Protein AF-A0A354HDN4-F1 (afdb_monomer_lite)

Foldseek 3Di:
DDDPDDPPDPDPPVRVVVVVVVVVVVVLVVCVVVVNNQQDKDKDKDPWFDADDPVCLVVLHDPAFGDIDIDIDQRNRDPDDDDDDQFQPDDPQQVVVQVCVSVVHDCVVPDHHSCNSVVVVDFDWYKDFACDPVPCRVDTSHQWIWTATGRRNPCVRTDTDGDD

Secondary structure (DSSP, 8-state):
-PPP---S----HHHHHHHHHHHHHHHHHHHHHTT-STTS-EEEE-SS-PPPPHHHHHHTS-SS-----EEEE-TT--S-PPP--SS----GGGHHHHHHHHTT---TTT---HHHHHHTT--PPEEE--B--SS-TTSBSSSEEEEE-S-TTSGGGEEEEE--

Sequence (164 aa):
MLYPGNAGITPDAVTTARGEFEILGMWFDEMKKLGIYDNSTIIIIGDHGRQISYEEAIAEKLDSEILTGLLIKPAGAEHGKLRTDTESELYNVYFTASILEYAGIDHSELGVSYNDAITAELRTERILRPYDFGGHYDRPALPGVYRINGNAADFSNWEYTKIQ

Radius of gyration: 18.91 Å; chains: 1; bounding box: 45×46×46 Å

Structure (mmCIF, N/CA/C/O backbone):
data_AF-A0A354HDN4-F1
#
_entry.id   AF-A0A354HDN4-F1
#
loop_
_atom_site.group_PDB
_atom_site.id
_atom_site.type_symbol
_atom_site.label_atom_id
_atom_site.label_alt_id
_atom_site.label_comp_id
_atom_site.label_asym_id
_atom_site.label_entity_id
_atom_site.label_seq_id
_atom_site.pdbx_PDB_ins_code
_atom_site.Cartn_x
_atom_site.Cartn_y
_atom_site.Cartn_z
_atom_site.occupancy
_atom_site.B_iso_or_equiv
_atom_site.auth_seq_id
_atom_site.auth_comp_id
_atom_site.auth_asym_id
_atom_site.auth_atom_id
_atom_site.pdbx_PDB_model_num
ATOM 1 N N . MET A 1 1 ? 27.785 -9.843 13.471 1.00 32.91 1 MET A N 1
ATOM 2 C CA . MET A 1 1 ? 27.707 -11.278 13.809 1.00 32.91 1 MET A CA 1
ATOM 3 C C . MET A 1 1 ? 26.867 -11.918 12.714 1.00 32.91 1 MET A C 1
ATOM 5 O O . MET A 1 1 ? 25.657 -11.758 12.725 1.00 32.91 1 MET A O 1
ATOM 9 N N . LEU A 1 2 ? 27.517 -12.462 11.684 1.00 33.31 2 LEU A N 1
ATOM 10 C CA . LEU A 1 2 ? 26.843 -13.116 10.560 1.00 33.31 2 LEU A CA 1
ATOM 11 C C . LEU A 1 2 ? 26.462 -14.523 11.024 1.00 33.31 2 LEU A C 1
ATOM 13 O O . LEU A 1 2 ? 27.336 -15.268 11.467 1.00 33.31 2 LEU A O 1
ATOM 17 N N . TYR A 1 3 ? 25.170 -14.849 10.999 1.00 32.66 3 TYR A N 1
ATOM 18 C CA . TYR A 1 3 ? 24.702 -16.188 11.340 1.00 32.66 3 TYR A CA 1
ATOM 19 C C . TYR A 1 3 ? 25.265 -17.193 10.318 1.00 32.66 3 TYR A C 1
ATOM 21 O O . TYR A 1 3 ? 25.108 -16.978 9.115 1.00 32.66 3 TYR A O 1
ATOM 29 N N . PRO A 1 4 ? 25.942 -18.267 10.763 1.00 41.62 4 PRO A N 1
ATOM 30 C CA . PRO A 1 4 ? 26.411 -19.318 9.874 1.00 41.62 4 PRO A CA 1
ATOM 31 C C . PRO A 1 4 ? 25.205 -20.043 9.269 1.00 41.62 4 PRO A C 1
ATOM 33 O O . PRO A 1 4 ? 24.247 -20.367 9.971 1.00 41.62 4 PRO A O 1
ATOM 36 N N . GLY A 1 5 ? 25.265 -20.254 7.953 1.00 42.47 5 GLY A N 1
ATOM 37 C CA . GLY A 1 5 ? 24.204 -20.837 7.142 1.00 42.47 5 GLY A CA 1
ATOM 38 C C . GLY A 1 5 ? 23.653 -22.128 7.733 1.00 42.47 5 GLY A C 1
ATOM 39 O O . GLY A 1 5 ? 24.344 -23.143 7.819 1.00 42.47 5 GLY A O 1
ATOM 40 N N . ASN A 1 6 ? 22.378 -22.082 8.103 1.00 42.91 6 ASN A N 1
ATOM 41 C CA . ASN A 1 6 ? 21.600 -23.279 8.338 1.00 42.91 6 ASN A CA 1
ATOM 42 C C . ASN A 1 6 ? 21.288 -23.867 6.957 1.00 42.91 6 ASN A C 1
ATOM 44 O O . ASN A 1 6 ? 20.498 -23.298 6.209 1.00 42.91 6 ASN A O 1
ATOM 48 N N . ALA A 1 7 ? 21.875 -25.016 6.621 1.00 48.56 7 ALA A N 1
ATOM 49 C CA . ALA A 1 7 ? 21.415 -25.870 5.520 1.00 48.56 7 ALA A CA 1
ATOM 50 C C . ALA A 1 7 ? 20.093 -26.581 5.896 1.00 48.56 7 ALA A C 1
ATOM 52 O O . ALA A 1 7 ? 19.916 -27.777 5.677 1.00 48.56 7 ALA A O 1
ATOM 53 N N . GLY A 1 8 ? 19.193 -25.844 6.549 1.00 48.78 8 GLY A N 1
ATOM 54 C CA . G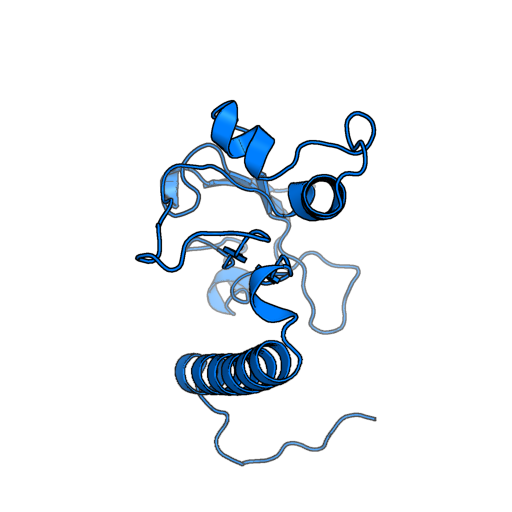LY A 1 8 ? 17.831 -26.236 6.867 1.00 48.78 8 GLY A CA 1
ATOM 55 C C . GLY A 1 8 ? 16.904 -25.581 5.857 1.00 48.78 8 GLY A C 1
ATOM 56 O O . GLY A 1 8 ? 17.201 -24.489 5.382 1.00 48.78 8 GLY A O 1
ATOM 57 N N . ILE A 1 9 ? 15.823 -26.278 5.510 1.00 54.00 9 ILE A N 1
ATOM 58 C CA . ILE A 1 9 ? 14.770 -25.848 4.582 1.00 54.00 9 ILE A CA 1
ATOM 59 C C . ILE A 1 9 ? 14.556 -24.336 4.709 1.00 54.00 9 ILE A C 1
ATOM 61 O O . ILE A 1 9 ? 14.022 -23.877 5.716 1.00 54.00 9 ILE A O 1
ATOM 65 N N . THR A 1 10 ? 15.010 -23.565 3.720 1.00 61.12 10 THR A N 1
ATOM 66 C CA . THR A 1 10 ? 14.612 -22.164 3.597 1.00 61.12 10 THR A CA 1
ATOM 67 C C . THR A 1 10 ? 13.124 -22.200 3.275 1.00 61.12 10 THR A C 1
ATOM 69 O O . THR A 1 10 ? 12.772 -22.749 2.226 1.00 61.12 10 THR A O 1
ATOM 72 N N . PRO A 1 11 ? 12.237 -21.738 4.174 1.00 65.06 11 PRO A N 1
ATOM 73 C CA . PRO A 1 11 ? 10.815 -21.757 3.888 1.00 65.06 11 PRO A CA 1
ATOM 74 C C . PRO A 1 11 ? 10.574 -20.903 2.645 1.00 65.06 11 PRO A C 1
ATOM 76 O O . PRO A 1 11 ? 11.136 -19.813 2.516 1.00 65.06 11 PRO A O 1
ATOM 79 N N . ASP A 1 12 ? 9.773 -21.405 1.711 1.00 83.44 12 ASP A N 1
ATOM 80 C CA . ASP A 1 12 ? 9.374 -20.615 0.553 1.00 83.44 12 ASP A CA 1
ATOM 81 C C . ASP A 1 12 ? 8.585 -19.371 1.005 1.00 83.44 12 ASP A C 1
ATOM 83 O O . ASP A 1 12 ? 8.095 -19.294 2.138 1.00 83.44 12 ASP A O 1
ATOM 87 N N . ALA A 1 13 ? 8.455 -18.382 0.121 1.00 80.25 13 ALA A N 1
ATOM 88 C CA . ALA A 1 13 ? 7.794 -17.120 0.446 1.00 80.25 13 ALA A CA 1
ATOM 89 C C . ALA A 1 13 ? 6.360 -17.309 0.979 1.00 80.25 13 ALA A C 1
ATOM 91 O O . ALA A 1 13 ? 5.939 -16.572 1.868 1.00 80.25 13 ALA A O 1
ATOM 92 N N . VAL A 1 14 ? 5.622 -18.319 0.500 1.00 86.62 14 VAL A N 1
ATOM 93 C CA . VAL A 1 14 ? 4.247 -18.594 0.946 1.00 86.62 14 VAL A CA 1
ATOM 94 C C . VAL A 1 14 ? 4.244 -19.166 2.359 1.00 86.62 14 VAL A C 1
ATOM 96 O O . VAL A 1 14 ? 3.408 -18.789 3.181 1.00 86.62 14 VAL A O 1
ATOM 99 N N . THR A 1 15 ? 5.167 -20.078 2.658 1.00 89.56 15 THR A N 1
ATOM 100 C CA . THR A 1 15 ? 5.318 -20.637 4.006 1.00 89.56 15 THR A CA 1
ATOM 101 C C . THR A 1 15 ? 5.762 -19.565 5.004 1.00 89.56 15 THR A C 1
ATOM 103 O O . THR A 1 15 ? 5.194 -19.488 6.094 1.00 89.56 15 THR A O 1
ATOM 106 N N . THR A 1 16 ? 6.702 -18.696 4.621 1.00 88.56 16 THR A N 1
ATOM 107 C CA . THR A 1 16 ? 7.142 -17.559 5.447 1.00 88.56 16 THR A CA 1
ATOM 108 C C . THR A 1 16 ? 5.992 -16.590 5.721 1.00 88.56 16 THR A C 1
ATOM 110 O O . THR A 1 16 ? 5.677 -16.347 6.884 1.00 88.56 16 THR A O 1
ATOM 113 N N . ALA A 1 17 ? 5.290 -16.130 4.680 1.00 88.44 17 ALA A N 1
ATOM 114 C CA . ALA A 1 17 ? 4.153 -15.222 4.830 1.00 88.44 17 ALA A CA 1
ATOM 115 C C . ALA A 1 17 ? 3.055 -15.821 5.724 1.00 88.44 17 ALA A C 1
ATOM 117 O O . ALA A 1 17 ? 2.492 -15.140 6.576 1.00 88.44 17 ALA A O 1
ATOM 118 N N . ARG A 1 18 ? 2.767 -17.122 5.593 1.00 92.62 18 ARG A N 1
ATOM 119 C CA . ARG A 1 18 ? 1.805 -17.803 6.471 1.00 92.62 18 ARG A CA 1
ATOM 120 C C . ARG A 1 18 ? 2.218 -17.734 7.938 1.00 92.62 18 ARG A C 1
ATOM 122 O O . ARG A 1 18 ? 1.380 -17.405 8.770 1.00 92.62 18 ARG A O 1
ATOM 129 N N . GLY A 1 19 ? 3.487 -18.006 8.241 1.00 94.75 19 GLY A N 1
ATOM 130 C CA . GLY A 1 19 ? 4.016 -17.898 9.601 1.00 94.75 19 GLY A CA 1
ATOM 131 C C . GLY A 1 19 ? 3.911 -16.475 10.159 1.00 94.75 19 GLY A C 1
ATOM 132 O O . GLY A 1 19 ? 3.534 -16.291 11.314 1.00 94.75 19 GLY A O 1
ATOM 133 N N . GLU A 1 20 ? 4.159 -15.457 9.334 1.00 92.50 20 GLU A N 1
ATOM 134 C CA . GLU A 1 20 ? 3.964 -14.053 9.721 1.00 92.50 20 GLU A CA 1
ATOM 135 C C . GLU A 1 20 ? 2.497 -13.755 10.066 1.00 92.50 20 GLU A C 1
ATOM 137 O O . GLU A 1 20 ? 2.214 -13.155 11.105 1.00 92.50 20 GLU A O 1
ATOM 142 N N . PHE A 1 21 ? 1.544 -14.232 9.258 1.00 94.00 21 PHE A N 1
ATOM 143 C CA . PHE A 1 21 ? 0.116 -14.075 9.551 1.00 94.00 21 PHE A CA 1
ATOM 144 C C . PHE A 1 21 ? -0.345 -14.863 10.783 1.00 94.00 21 PHE A C 1
ATOM 146 O O . PHE A 1 21 ? -1.224 -14.391 11.505 1.00 94.00 21 PHE A O 1
ATOM 153 N N . GLU A 1 22 ? 0.249 -16.023 11.070 1.00 97.00 22 GLU A N 1
ATOM 154 C CA . GLU A 1 22 ? 0.001 -16.758 12.317 1.00 97.00 22 GLU A CA 1
ATOM 155 C C . GLU A 1 22 ? 0.446 -15.939 13.536 1.00 97.00 22 GLU A C 1
ATOM 157 O O . GLU A 1 22 ? -0.315 -15.796 14.496 1.00 97.00 22 GLU A O 1
ATOM 162 N N . ILE A 1 23 ? 1.630 -15.319 13.469 1.00 97.19 23 ILE A N 1
ATOM 163 C CA . ILE A 1 23 ? 2.128 -14.419 14.519 1.00 97.19 23 ILE A CA 1
ATOM 164 C C . ILE A 1 23 ? 1.181 -13.228 14.697 1.00 97.19 23 ILE A C 1
ATOM 166 O O . ILE A 1 23 ? 0.796 -12.915 15.824 1.00 97.19 23 ILE A O 1
ATOM 170 N N . LEU A 1 24 ? 0.755 -12.581 13.608 1.00 96.75 24 LEU A N 1
ATOM 171 C CA . LEU A 1 24 ? -0.226 -11.490 13.664 1.00 96.75 24 LEU A CA 1
ATOM 172 C C . LEU A 1 24 ? -1.540 -11.937 14.321 1.00 96.75 24 LEU A C 1
ATOM 174 O O . LEU A 1 24 ? -2.079 -11.218 15.161 1.00 96.75 24 LEU A O 1
ATOM 178 N N . GLY A 1 25 ? -2.020 -13.143 14.005 1.00 97.38 25 GLY A N 1
ATOM 179 C CA . GLY A 1 25 ? -3.188 -13.745 14.647 1.00 97.38 25 GLY A CA 1
ATOM 180 C C . GLY A 1 25 ? -3.041 -13.844 16.167 1.00 97.38 25 GLY A C 1
ATOM 181 O O . GLY A 1 25 ? -3.946 -13.435 16.896 1.00 97.38 25 GLY A O 1
ATOM 182 N N . MET A 1 26 ? -1.875 -14.288 16.652 1.00 98.38 26 MET A N 1
ATOM 183 C CA . MET A 1 26 ? -1.578 -14.339 18.089 1.00 98.38 26 MET A CA 1
ATOM 184 C C . MET A 1 26 ? -1.630 -12.949 18.736 1.00 98.38 26 MET A C 1
ATOM 186 O O . MET A 1 26 ? -2.236 -12.788 19.795 1.00 98.38 26 MET A O 1
ATOM 190 N N . TRP A 1 27 ? -1.049 -11.929 18.092 1.00 97.88 27 TRP A N 1
ATOM 191 C CA . TRP A 1 27 ? -1.121 -10.548 18.582 1.00 97.88 27 TRP A CA 1
ATOM 192 C C . TRP A 1 27 ? -2.559 -10.035 18.641 1.00 97.88 27 TRP A C 1
ATOM 194 O O . TRP A 1 27 ? -2.958 -9.427 19.634 1.00 97.88 27 TRP A O 1
ATOM 204 N N . PHE A 1 28 ? -3.364 -10.309 17.614 1.00 97.44 28 PHE A N 1
ATOM 205 C CA . PHE A 1 28 ? -4.767 -9.901 17.589 1.00 97.44 28 PHE A CA 1
ATOM 206 C C . PHE A 1 28 ? -5.583 -10.568 18.691 1.00 97.44 28 PHE A C 1
ATOM 208 O O . PHE A 1 28 ? -6.443 -9.919 19.286 1.00 97.44 28 PHE A O 1
ATOM 215 N N . ASP A 1 29 ? -5.312 -11.833 19.001 1.00 98.38 29 ASP A N 1
ATOM 216 C CA . ASP A 1 29 ? -5.989 -12.529 20.091 1.00 98.38 29 ASP A CA 1
ATOM 217 C C . ASP A 1 29 ? -5.626 -11.947 21.462 1.00 98.38 29 ASP A C 1
ATOM 219 O O . ASP A 1 29 ? -6.518 -11.755 22.291 1.00 98.38 29 ASP A O 1
ATOM 223 N N . GLU A 1 30 ? -4.367 -11.565 21.692 1.00 98.50 30 GLU A N 1
ATOM 224 C CA . GLU A 1 30 ? -3.979 -10.847 22.915 1.00 98.50 30 GLU A CA 1
ATOM 225 C C . GLU A 1 30 ? -4.615 -9.451 23.000 1.00 98.50 30 GLU A C 1
ATOM 227 O O . GLU A 1 30 ? -5.148 -9.071 24.044 1.00 98.50 30 GLU A O 1
ATOM 232 N N . MET A 1 31 ? -4.672 -8.703 21.893 1.00 98.31 31 MET A N 1
ATOM 233 C CA . MET A 1 31 ? -5.368 -7.410 21.852 1.00 98.31 31 MET A CA 1
ATOM 234 C C . MET A 1 31 ? -6.863 -7.542 22.178 1.00 98.31 31 MET A C 1
ATOM 236 O O . MET A 1 31 ? -7.423 -6.677 22.856 1.00 98.31 31 MET A O 1
ATOM 240 N N . LYS A 1 32 ? -7.523 -8.613 21.715 1.00 98.00 32 LYS A N 1
ATOM 241 C CA . LYS A 1 32 ? -8.932 -8.896 22.037 1.00 98.00 32 LYS A CA 1
ATOM 242 C C . LYS A 1 32 ? -9.102 -9.247 23.513 1.00 98.00 32 LYS A C 1
ATOM 244 O O . LYS A 1 32 ? -10.016 -8.726 24.145 1.00 98.00 32 LYS A O 1
ATOM 249 N N . LYS A 1 33 ? -8.213 -10.069 24.086 1.00 98.50 33 LYS A N 1
ATOM 250 C CA . LYS A 1 33 ? -8.225 -10.403 25.525 1.00 98.50 33 LYS A CA 1
ATOM 251 C C . LYS A 1 33 ? -8.069 -9.164 26.408 1.00 98.50 33 LYS A C 1
ATOM 253 O O . LYS A 1 33 ? -8.722 -9.071 27.442 1.00 98.50 33 LYS A O 1
ATOM 258 N N . LEU A 1 34 ? -7.238 -8.211 25.987 1.00 98.44 34 LEU A N 1
ATOM 259 C CA . LEU A 1 34 ? -7.045 -6.928 26.669 1.00 98.44 34 LEU A CA 1
ATOM 260 C C . LEU A 1 34 ? -8.182 -5.921 26.421 1.00 98.44 34 LEU A C 1
ATOM 262 O O . LEU A 1 34 ? -8.194 -4.860 27.039 1.00 98.44 34 LEU A O 1
ATOM 266 N N . GLY A 1 35 ? -9.124 -6.221 25.521 1.00 98.06 35 GLY A N 1
ATOM 267 C CA . GLY A 1 35 ? -10.230 -5.327 25.172 1.00 98.06 35 GLY A CA 1
ATOM 268 C C . GLY A 1 35 ? -9.822 -4.102 24.344 1.00 98.06 35 GLY A C 1
ATOM 269 O O . GLY A 1 35 ? -10.588 -3.147 24.262 1.00 98.06 35 GLY A O 1
ATOM 270 N N . ILE A 1 36 ? -8.631 -4.106 23.733 1.00 98.00 36 ILE A N 1
ATOM 271 C CA . ILE A 1 36 ? -8.107 -2.966 22.958 1.00 98.00 36 ILE A CA 1
ATOM 272 C C . ILE A 1 36 ? -8.229 -3.151 21.444 1.00 98.00 36 ILE A C 1
ATOM 274 O O . ILE A 1 36 ? -8.066 -2.181 20.706 1.00 98.00 36 ILE A O 1
ATOM 278 N N . TYR A 1 37 ? -8.506 -4.371 20.967 1.00 97.56 37 TYR A N 1
ATOM 279 C CA . TYR A 1 37 ? -8.534 -4.680 19.535 1.00 97.56 37 TYR A CA 1
ATOM 280 C C . TYR A 1 37 ? -9.475 -3.757 18.759 1.00 97.56 37 TYR A C 1
ATOM 282 O O . TYR A 1 37 ? -9.029 -3.127 17.804 1.00 97.56 37 TYR A O 1
ATOM 290 N N . ASP A 1 38 ? -10.732 -3.608 19.182 1.00 97.06 38 ASP A N 1
ATOM 291 C CA . ASP A 1 38 ? -11.749 -2.874 18.414 1.00 97.06 38 ASP A CA 1
ATOM 292 C C . ASP A 1 38 ? -11.439 -1.377 18.316 1.00 97.06 38 ASP A C 1
ATOM 294 O O . ASP A 1 38 ? -11.577 -0.796 17.239 1.00 97.06 38 ASP A O 1
ATOM 298 N N . ASN A 1 39 ? -10.906 -0.780 19.383 1.00 96.62 39 ASN A N 1
ATOM 299 C CA . ASN A 1 39 ? -10.544 0.639 19.424 1.00 96.62 39 ASN A CA 1
ATOM 300 C C . ASN A 1 39 ? -9.109 0.943 18.942 1.00 96.62 39 ASN A C 1
ATOM 302 O O . ASN A 1 39 ? -8.659 2.080 19.030 1.00 96.62 39 ASN A O 1
ATOM 306 N N . SER A 1 40 ? -8.373 -0.054 18.446 1.00 97.38 40 SER A N 1
ATOM 307 C CA . SER A 1 40 ? -7.047 0.158 17.853 1.00 97.38 40 SER A CA 1
ATOM 308 C C . SER A 1 40 ? -7.132 0.248 16.335 1.00 97.38 40 SER A C 1
ATOM 310 O O . SER A 1 40 ? -7.793 -0.580 15.701 1.00 97.38 40 SER A O 1
ATOM 312 N N . THR A 1 41 ? -6.406 1.196 15.746 1.00 97.50 41 THR A N 1
ATOM 313 C CA . THR A 1 41 ? -6.061 1.127 14.324 1.00 97.50 41 THR A CA 1
ATOM 314 C C . THR A 1 41 ? -4.893 0.160 14.152 1.00 97.50 41 THR A C 1
ATOM 316 O O . THR A 1 41 ? -3.902 0.246 14.874 1.00 97.50 41 THR A O 1
ATOM 319 N N . ILE A 1 42 ? -5.007 -0.768 13.205 1.00 97.12 42 ILE A N 1
ATOM 320 C CA . ILE A 1 42 ? -3.953 -1.722 12.849 1.00 97.12 42 ILE A CA 1
ATOM 321 C C . ILE A 1 42 ? -3.603 -1.486 11.384 1.00 97.12 42 ILE A C 1
ATOM 323 O O . ILE A 1 42 ? -4.479 -1.554 10.522 1.00 97.12 42 ILE A O 1
ATOM 327 N N . ILE A 1 43 ? -2.326 -1.220 11.115 1.00 96.50 43 ILE A N 1
ATOM 328 C CA . ILE A 1 43 ? -1.784 -1.047 9.767 1.00 96.50 43 ILE A CA 1
ATOM 329 C C . ILE A 1 43 ? -0.690 -2.092 9.584 1.00 96.50 43 ILE A C 1
ATOM 331 O O . ILE A 1 43 ? 0.263 -2.127 10.360 1.00 96.50 43 ILE A O 1
ATOM 335 N N . ILE A 1 44 ? -0.832 -2.939 8.570 1.00 95.50 44 ILE A N 1
ATOM 336 C CA . ILE A 1 44 ? 0.210 -3.866 8.128 1.00 95.50 44 ILE A CA 1
ATOM 337 C C . ILE A 1 44 ? 0.644 -3.408 6.744 1.00 95.50 44 ILE A C 1
ATOM 339 O O . ILE A 1 44 ? -0.186 -3.293 5.843 1.00 95.50 44 ILE A O 1
ATOM 343 N N . ILE A 1 45 ? 1.934 -3.142 6.586 1.00 93.69 45 ILE A N 1
ATOM 344 C CA . ILE A 1 45 ? 2.524 -2.659 5.343 1.00 93.69 45 ILE A CA 1
ATOM 345 C C . ILE A 1 45 ? 3.862 -3.358 5.118 1.00 93.69 45 ILE A C 1
ATOM 347 O O . ILE A 1 45 ? 4.604 -3.575 6.076 1.00 93.69 45 ILE A O 1
ATOM 351 N N . GLY A 1 46 ? 4.169 -3.703 3.869 1.00 90.50 46 GLY A N 1
ATOM 352 C CA . GLY A 1 46 ? 5.536 -4.066 3.497 1.00 90.50 46 GLY A CA 1
ATOM 353 C C . GLY A 1 46 ? 6.338 -2.808 3.172 1.00 90.50 46 GLY A C 1
ATOM 354 O O . GLY A 1 46 ? 5.894 -1.965 2.388 1.00 90.50 46 GLY A O 1
ATOM 355 N N . ASP A 1 47 ? 7.523 -2.682 3.755 1.00 86.44 47 ASP A N 1
ATOM 356 C CA . ASP A 1 47 ? 8.451 -1.580 3.492 1.00 86.44 47 ASP A CA 1
ATOM 357 C C . ASP A 1 47 ? 8.937 -1.567 2.034 1.00 86.44 47 ASP A C 1
ATOM 359 O O . ASP A 1 47 ? 9.116 -0.499 1.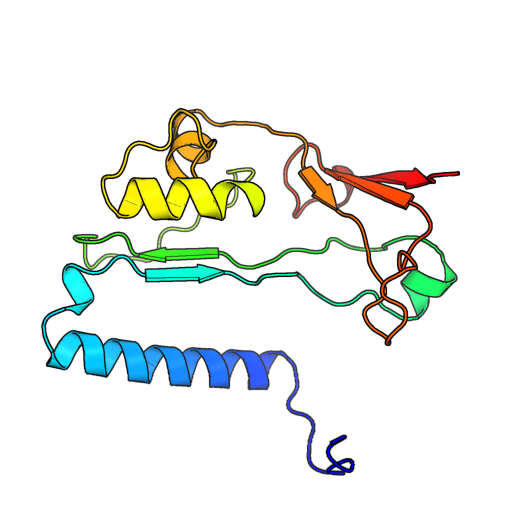443 1.00 86.44 47 ASP A O 1
ATOM 363 N N . HIS A 1 48 ? 9.067 -2.751 1.435 1.00 87.44 48 HIS A N 1
ATOM 364 C CA . HIS A 1 48 ? 9.388 -2.948 0.030 1.00 87.44 48 HIS A CA 1
ATOM 365 C C . HIS A 1 48 ? 8.608 -4.121 -0.591 1.00 87.44 48 HIS A C 1
ATOM 367 O O . HIS A 1 48 ? 7.985 -4.926 0.100 1.00 87.44 48 HIS A O 1
ATOM 373 N N . GLY A 1 49 ? 8.643 -4.213 -1.925 1.00 88.12 49 GLY A N 1
ATOM 374 C CA . GLY A 1 49 ? 8.121 -5.361 -2.670 1.00 88.12 49 GLY A CA 1
ATOM 375 C C . GLY A 1 49 ? 9.135 -6.500 -2.801 1.00 88.12 49 GLY A C 1
ATOM 376 O O . GLY A 1 49 ? 10.071 -6.616 -2.006 1.00 88.12 49 GLY A O 1
ATOM 377 N N . ARG A 1 50 ? 8.964 -7.346 -3.825 1.00 87.88 50 ARG A N 1
ATOM 378 C CA . ARG A 1 50 ? 9.921 -8.418 -4.143 1.00 87.88 50 ARG A CA 1
ATOM 379 C C . ARG A 1 50 ? 11.322 -7.869 -4.436 1.00 87.88 50 ARG A C 1
ATOM 381 O O . ARG A 1 50 ? 11.484 -6.740 -4.896 1.00 87.88 50 ARG A O 1
ATOM 388 N N . GLN A 1 51 ? 12.326 -8.714 -4.229 1.00 84.06 51 GLN A N 1
ATOM 389 C CA . GLN A 1 51 ? 13.685 -8.428 -4.677 1.00 84.06 51 GLN A CA 1
ATOM 390 C C . GLN A 1 51 ? 13.779 -8.459 -6.208 1.00 84.06 51 GLN A C 1
ATOM 392 O O . GLN A 1 51 ? 12.993 -9.126 -6.891 1.00 84.06 51 GLN A O 1
ATOM 397 N N . ILE A 1 52 ? 14.768 -7.736 -6.729 1.00 85.12 52 ILE A N 1
ATOM 398 C CA . ILE A 1 52 ? 15.146 -7.788 -8.142 1.00 85.12 52 ILE A CA 1
ATOM 399 C C . ILE A 1 52 ? 15.837 -9.125 -8.397 1.00 85.12 52 ILE A C 1
ATOM 401 O O . ILE A 1 52 ? 16.708 -9.535 -7.625 1.00 85.12 52 ILE A O 1
ATOM 405 N N . SER A 1 53 ? 15.441 -9.805 -9.466 1.00 84.25 53 SER A N 1
ATOM 406 C CA . SER A 1 53 ? 16.067 -11.058 -9.882 1.00 84.25 53 SER A CA 1
ATOM 407 C C . SER A 1 53 ? 17.461 -10.832 -10.478 1.00 84.25 53 SER A C 1
ATOM 409 O O . SER A 1 53 ? 17.838 -9.728 -10.878 1.00 84.25 53 SER A O 1
ATOM 411 N N . TYR A 1 54 ? 18.241 -11.907 -10.566 1.00 80.75 54 TYR A N 1
ATOM 412 C CA . TYR A 1 54 ? 19.554 -11.864 -11.205 1.00 80.75 54 TYR A CA 1
ATOM 413 C C . TYR A 1 54 ? 19.449 -11.486 -12.692 1.00 80.75 54 TYR A C 1
ATOM 415 O O . TYR A 1 54 ? 20.260 -10.717 -13.208 1.00 80.75 54 TYR A O 1
ATOM 423 N N . GLU A 1 55 ? 18.417 -11.986 -13.367 1.00 86.50 55 GLU A N 1
ATOM 424 C CA . GLU A 1 55 ? 18.124 -11.732 -14.772 1.00 86.50 55 GLU A CA 1
ATOM 425 C C . GLU A 1 55 ? 17.785 -10.257 -15.023 1.00 86.50 55 GLU A C 1
ATOM 427 O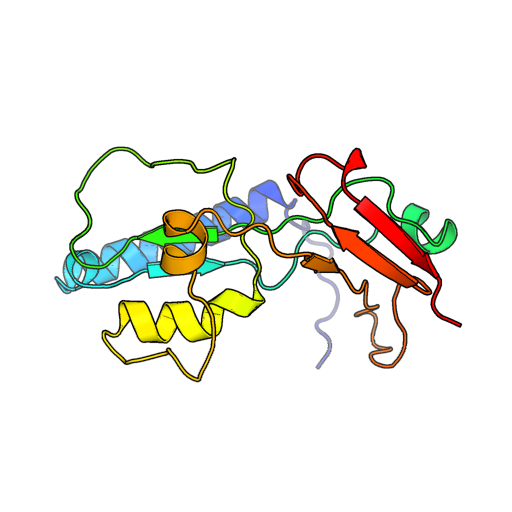 O . GLU A 1 55 ? 18.332 -9.652 -15.947 1.00 86.50 55 GLU A O 1
ATOM 432 N N . GLU A 1 56 ? 16.944 -9.656 -14.177 1.00 88.50 56 GLU A N 1
ATOM 433 C CA . GLU A 1 56 ? 16.602 -8.228 -14.245 1.00 88.50 56 GLU A CA 1
ATOM 434 C C . GLU A 1 56 ? 17.820 -7.334 -13.978 1.00 88.50 56 GLU A C 1
ATOM 436 O O . GLU A 1 56 ? 18.017 -6.325 -14.661 1.00 88.50 56 GLU A O 1
ATOM 441 N N . ALA A 1 57 ? 18.674 -7.727 -13.026 1.00 83.88 57 ALA A N 1
ATOM 442 C CA . ALA A 1 57 ? 19.913 -7.018 -12.726 1.00 83.88 57 ALA A CA 1
ATOM 443 C C . ALA A 1 57 ? 20.875 -7.017 -13.927 1.00 83.88 57 ALA A C 1
ATOM 445 O O . ALA A 1 57 ? 21.399 -5.965 -14.290 1.00 83.88 57 ALA A O 1
ATOM 446 N N . ILE A 1 58 ? 21.066 -8.165 -14.595 1.00 83.12 58 ILE A N 1
ATOM 447 C CA . ILE A 1 58 ? 21.877 -8.249 -15.824 1.00 83.12 58 ILE A CA 1
ATOM 448 C C . ILE A 1 58 ? 21.259 -7.430 -16.956 1.00 83.12 58 ILE A C 1
ATOM 450 O O . ILE A 1 58 ? 21.975 -6.760 -17.700 1.00 83.12 58 ILE A O 1
ATOM 454 N N . ALA A 1 59 ? 19.940 -7.511 -17.123 1.00 86.25 59 ALA A N 1
ATOM 455 C CA . ALA A 1 59 ? 19.237 -6.819 -18.195 1.00 86.25 59 ALA A CA 1
ATOM 456 C C . ALA A 1 59 ? 19.135 -5.298 -17.968 1.00 86.25 59 ALA A C 1
ATOM 458 O O . ALA A 1 59 ? 18.669 -4.589 -18.862 1.00 86.25 59 ALA A O 1
ATOM 459 N N . GLU A 1 60 ? 19.550 -4.808 -16.793 1.00 87.12 60 GLU A N 1
ATOM 460 C CA . GLU A 1 60 ? 19.388 -3.427 -16.330 1.00 87.12 60 GLU A CA 1
ATOM 461 C C . GLU A 1 60 ? 17.931 -2.930 -16.431 1.00 87.12 60 GLU A C 1
ATOM 463 O O . GLU A 1 60 ? 17.684 -1.743 -16.670 1.00 87.12 60 GLU A O 1
ATOM 468 N N . LYS A 1 61 ? 16.960 -3.840 -16.271 1.00 87.00 61 LYS A N 1
ATOM 469 C CA . LYS A 1 61 ? 15.525 -3.548 -16.343 1.00 87.00 61 LYS A CA 1
ATOM 470 C C . LYS A 1 61 ? 14.697 -4.604 -15.609 1.00 87.00 61 LYS A C 1
ATOM 472 O O . LYS A 1 61 ? 15.023 -5.785 -15.646 1.00 87.00 61 LYS A O 1
ATOM 477 N N . LEU A 1 62 ? 13.589 -4.167 -15.026 1.00 91.75 62 LEU A N 1
ATOM 478 C CA . LEU A 1 62 ? 12.507 -5.013 -14.541 1.00 91.75 62 LEU A CA 1
ATOM 479 C C . LEU A 1 62 ? 11.749 -5.665 -15.703 1.00 91.75 62 LEU A C 1
ATOM 481 O O . LEU A 1 62 ? 11.614 -5.074 -16.781 1.00 91.75 62 LEU A O 1
ATOM 485 N N . ASP A 1 63 ? 11.234 -6.865 -15.460 1.00 91.56 63 ASP A N 1
ATOM 486 C CA . ASP A 1 63 ? 10.367 -7.604 -16.386 1.00 91.56 63 ASP A CA 1
ATOM 487 C C . ASP A 1 63 ? 8.914 -7.724 -15.903 1.00 91.56 63 ASP A C 1
ATOM 489 O O . ASP A 1 63 ? 8.041 -8.156 -16.657 1.00 91.56 63 ASP A O 1
ATOM 493 N N . SER A 1 64 ? 8.667 -7.318 -14.659 1.00 93.81 64 SER A N 1
ATOM 494 C CA . SER A 1 64 ? 7.383 -7.381 -13.974 1.00 93.81 64 SER A CA 1
ATOM 495 C C . SER A 1 64 ? 7.316 -6.334 -12.865 1.00 93.81 64 SER A C 1
ATOM 497 O O . SER A 1 64 ? 8.327 -5.770 -12.437 1.00 93.81 64 SER A O 1
ATOM 499 N N . GLU A 1 65 ? 6.110 -6.076 -12.384 1.00 94.25 65 GLU A N 1
ATOM 500 C CA . GLU A 1 65 ? 5.838 -5.137 -11.311 1.00 94.25 65 GLU A CA 1
ATOM 501 C C . GLU A 1 65 ? 6.520 -5.521 -9.984 1.00 94.25 65 GLU A C 1
ATOM 503 O O . GLU A 1 65 ? 6.734 -6.692 -9.650 1.00 94.25 65 GLU A O 1
ATOM 508 N N . ILE A 1 66 ? 6.841 -4.498 -9.190 1.00 92.75 66 ILE A N 1
ATOM 509 C CA . ILE A 1 66 ? 7.260 -4.645 -7.793 1.00 92.75 66 ILE A CA 1
ATOM 510 C C . ILE A 1 66 ? 6.208 -3.957 -6.930 1.00 92.75 66 ILE A C 1
ATOM 512 O O . ILE A 1 66 ? 6.153 -2.731 -6.847 1.00 92.75 66 ILE A O 1
ATOM 516 N N . LEU A 1 67 ? 5.368 -4.767 -6.290 1.00 91.88 67 LEU A N 1
ATOM 517 C CA . LEU A 1 67 ? 4.279 -4.318 -5.426 1.00 91.88 67 LEU A CA 1
ATOM 518 C C . LEU A 1 67 ? 4.548 -4.693 -3.970 1.00 91.88 67 LEU A C 1
ATOM 520 O O . LEU A 1 67 ? 5.269 -5.650 -3.689 1.00 91.88 67 LEU A O 1
ATOM 524 N N . THR A 1 68 ? 3.920 -3.959 -3.056 1.00 91.44 68 THR A N 1
ATOM 525 C CA . THR A 1 68 ? 3.864 -4.280 -1.626 1.00 91.44 68 THR A CA 1
ATOM 526 C C . THR A 1 68 ? 2.410 -4.374 -1.162 1.00 91.44 68 THR A C 1
ATOM 528 O O . THR A 1 68 ? 1.502 -3.882 -1.832 1.00 91.44 68 THR A O 1
ATOM 531 N N . GLY A 1 69 ? 2.184 -5.033 -0.027 1.00 91.19 69 GLY A N 1
ATOM 532 C CA . GLY A 1 69 ? 0.865 -5.160 0.584 1.00 91.19 69 GLY A CA 1
ATOM 533 C C . GLY A 1 69 ? 0.562 -4.017 1.551 1.00 91.19 69 GLY A C 1
ATOM 534 O O . GLY A 1 69 ? 1.451 -3.539 2.255 1.00 91.19 69 GLY A O 1
ATOM 535 N N . LEU A 1 70 ? -0.714 -3.636 1.623 1.00 94.81 70 LEU A N 1
ATOM 536 C CA . LEU A 1 70 ? -1.259 -2.731 2.631 1.00 94.81 70 LEU A CA 1
ATOM 537 C C . LEU A 1 70 ? -2.587 -3.293 3.146 1.00 94.81 70 LEU A C 1
ATOM 539 O O . LEU A 1 70 ? -3.524 -3.504 2.379 1.00 94.81 70 LEU A O 1
ATOM 543 N N . LEU A 1 71 ? -2.666 -3.532 4.452 1.00 95.25 71 LEU A N 1
ATOM 544 C CA . LEU A 1 71 ? -3.887 -3.931 5.146 1.00 95.25 71 LEU A CA 1
ATOM 545 C C . LEU A 1 71 ? -4.154 -2.927 6.260 1.00 95.25 71 LEU A C 1
ATOM 547 O O . LEU A 1 71 ? -3.280 -2.662 7.086 1.00 95.25 71 LEU A O 1
ATOM 551 N N . ILE A 1 72 ? -5.371 -2.392 6.298 1.00 95.81 72 ILE A N 1
ATOM 552 C CA . ILE A 1 72 ? -5.771 -1.398 7.290 1.00 95.81 72 ILE A CA 1
ATOM 553 C C . ILE A 1 72 ? -7.056 -1.857 7.964 1.00 95.81 72 ILE A C 1
ATOM 555 O O . ILE A 1 72 ? -8.059 -2.139 7.308 1.00 95.81 72 ILE A O 1
ATOM 559 N N . LYS A 1 73 ? -7.035 -1.879 9.295 1.00 96.12 73 LYS A N 1
ATOM 560 C CA . LYS A 1 73 ? -8.224 -1.962 10.139 1.00 96.12 73 LYS A CA 1
ATOM 561 C C . LYS A 1 73 ? -8.308 -0.671 10.956 1.00 96.12 73 LYS A C 1
ATOM 563 O O . LYS A 1 73 ? -7.556 -0.539 11.920 1.00 96.12 73 LYS A O 1
ATOM 568 N N . PRO A 1 74 ? -9.180 0.284 10.593 1.00 94.81 74 PRO A N 1
ATOM 569 C CA . PRO A 1 74 ? -9.390 1.487 11.395 1.00 94.81 74 PRO A CA 1
ATOM 570 C C . PRO A 1 74 ? -9.938 1.158 12.794 1.00 94.81 74 PRO A C 1
ATOM 572 O O . PRO A 1 74 ? -10.645 0.160 12.983 1.00 94.81 74 PRO A O 1
ATOM 575 N N . ALA A 1 75 ? -9.640 2.000 13.784 1.00 96.31 75 ALA A N 1
ATOM 576 C CA . ALA A 1 75 ? -10.314 1.957 15.080 1.00 96.31 75 ALA A CA 1
ATOM 577 C C . ALA A 1 75 ? -11.836 2.107 14.904 1.00 96.31 75 ALA A C 1
ATOM 579 O O . ALA A 1 75 ? -12.305 2.922 14.112 1.00 96.31 75 ALA A O 1
ATOM 580 N N . GLY A 1 76 ? -12.614 1.289 15.616 1.00 95.06 76 GLY A N 1
ATOM 581 C CA . GLY A 1 76 ? -14.075 1.278 15.515 1.00 95.06 76 GLY A CA 1
ATOM 582 C C . GLY A 1 76 ? -14.631 0.725 14.198 1.00 95.06 76 GLY A C 1
ATOM 583 O O . GLY A 1 76 ? -15.833 0.836 13.967 1.00 95.06 76 GLY A O 1
ATOM 584 N N . ALA A 1 77 ? -13.796 0.135 13.333 1.00 92.81 77 ALA A N 1
ATOM 585 C CA . ALA A 1 77 ? -14.269 -0.497 12.107 1.00 92.81 77 ALA A CA 1
ATOM 586 C C . ALA A 1 77 ? -15.284 -1.614 12.401 1.00 92.81 77 ALA A C 1
ATOM 588 O O . ALA A 1 77 ? -15.115 -2.402 13.332 1.00 92.81 77 ALA A O 1
ATOM 589 N N . GLU A 1 78 ? -16.323 -1.700 11.569 1.00 90.12 78 GLU A N 1
ATOM 590 C CA . GLU A 1 78 ? -17.333 -2.751 11.667 1.00 90.12 78 GLU A CA 1
ATOM 591 C C . GLU A 1 78 ? -16.704 -4.144 11.520 1.00 90.12 78 GLU A C 1
ATOM 593 O O . GLU A 1 78 ? -15.845 -4.375 10.663 1.00 90.12 78 GLU A O 1
ATOM 598 N N . HIS A 1 79 ? -17.201 -5.111 12.296 1.00 88.00 79 HIS A N 1
ATOM 599 C CA . HIS A 1 79 ? -16.883 -6.526 12.104 1.00 88.00 79 HIS A CA 1
ATOM 600 C C . HIS A 1 79 ? -17.623 -7.050 10.869 1.00 88.00 79 HIS A C 1
ATOM 602 O O . HIS A 1 79 ? -18.684 -7.668 10.959 1.00 88.00 79 HIS A O 1
ATOM 608 N N . GLY A 1 80 ? -17.077 -6.738 9.698 1.00 85.19 80 GLY A N 1
ATOM 609 C CA . GLY A 1 80 ? -17.660 -7.050 8.403 1.00 85.19 80 GLY A CA 1
ATOM 610 C C . GLY A 1 80 ? -16.735 -7.867 7.512 1.00 85.19 80 GLY A C 1
ATOM 611 O O . GLY A 1 80 ? -15.685 -8.364 7.918 1.00 85.19 80 GLY A O 1
ATOM 612 N N . LYS A 1 81 ? -17.147 -8.011 6.252 1.00 87.12 81 LYS A N 1
ATOM 613 C CA . LYS A 1 81 ? -16.298 -8.615 5.224 1.00 87.12 81 LYS A CA 1
ATOM 614 C C . LYS A 1 81 ? -15.108 -7.704 4.930 1.00 87.12 81 LYS A C 1
ATOM 616 O O . LYS A 1 81 ? -15.265 -6.483 4.891 1.00 87.12 81 LYS A O 1
ATOM 621 N N . LEU A 1 82 ? -13.959 -8.321 4.655 1.00 89.62 82 LEU A N 1
ATOM 622 C CA . LEU A 1 82 ? -12.805 -7.632 4.087 1.00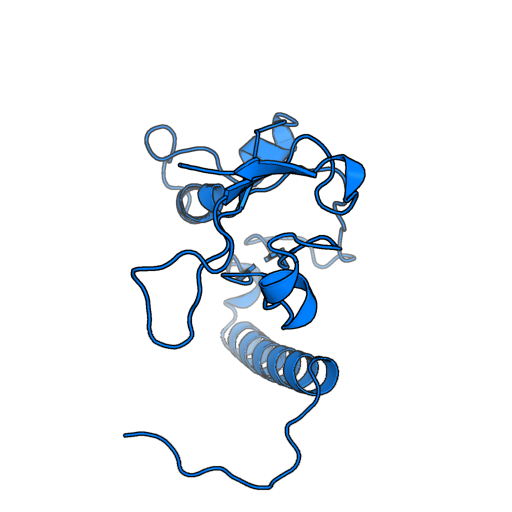 89.62 82 LEU A CA 1
ATOM 623 C C . LEU A 1 82 ? -13.241 -6.874 2.828 1.00 89.62 82 LEU A C 1
ATOM 625 O O . LEU A 1 82 ? -13.911 -7.438 1.960 1.00 89.62 82 LEU A O 1
ATOM 629 N N . ARG A 1 83 ? -12.864 -5.599 2.752 1.00 91.31 83 ARG A N 1
ATOM 630 C CA . ARG A 1 83 ? -13.025 -4.770 1.560 1.00 91.31 83 ARG A CA 1
ATOM 631 C C . ARG A 1 83 ? -11.687 -4.738 0.835 1.00 91.31 83 ARG A C 1
ATOM 633 O O . ARG A 1 83 ? -10.649 -4.613 1.479 1.00 91.31 83 ARG A O 1
ATOM 640 N N . THR A 1 84 ? -11.725 -4.876 -0.480 1.00 92.75 84 THR A N 1
ATOM 641 C CA . THR A 1 84 ? -10.546 -4.804 -1.343 1.00 92.75 84 THR A CA 1
ATOM 642 C C . THR A 1 84 ? -10.653 -3.566 -2.211 1.00 92.75 84 THR A C 1
ATOM 644 O O . THR A 1 84 ? -11.722 -3.306 -2.762 1.00 92.75 84 THR A O 1
ATOM 647 N N . ASP A 1 85 ? -9.549 -2.847 -2.348 1.00 91.06 85 ASP A N 1
ATOM 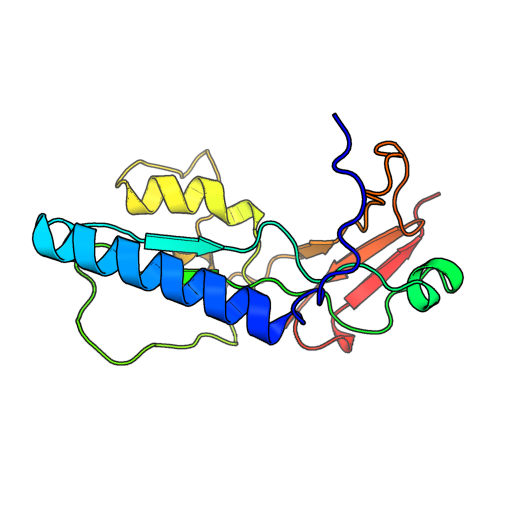648 C CA . ASP A 1 85 ? -9.417 -1.714 -3.254 1.00 91.06 85 ASP A CA 1
ATOM 649 C C . ASP A 1 85 ? -8.281 -2.018 -4.235 1.00 91.06 85 ASP A C 1
ATOM 651 O O . ASP A 1 85 ? -7.140 -2.224 -3.824 1.00 91.06 85 ASP A O 1
ATOM 655 N N . THR A 1 86 ? -8.626 -2.125 -5.517 1.00 88.38 86 THR A N 1
ATOM 656 C CA . THR A 1 86 ? -7.692 -2.378 -6.625 1.00 88.38 86 THR A CA 1
ATOM 657 C C . THR A 1 86 ? -7.485 -1.152 -7.506 1.00 88.38 86 THR A C 1
ATOM 659 O O . THR A 1 86 ? -6.696 -1.209 -8.448 1.00 88.38 86 THR A O 1
ATOM 662 N N . GLU A 1 87 ? -8.194 -0.061 -7.214 1.00 88.75 87 GLU A N 1
ATOM 663 C CA . GLU A 1 87 ? -8.277 1.120 -8.070 1.00 88.75 87 GLU A CA 1
ATOM 664 C C . GLU A 1 87 ? -7.460 2.282 -7.513 1.00 88.75 87 GLU A C 1
ATOM 666 O O . GLU A 1 87 ? -6.916 3.074 -8.287 1.00 88.75 87 GLU A O 1
ATOM 671 N N . SER A 1 88 ? -7.374 2.401 -6.186 1.00 91.94 88 SER A N 1
ATOM 672 C CA . SER A 1 88 ? -6.644 3.482 -5.531 1.00 91.94 88 SER A CA 1
ATOM 673 C C . SER A 1 88 ? -5.137 3.352 -5.729 1.00 91.94 88 SER A C 1
ATOM 675 O O . SER A 1 88 ? -4.505 2.341 -5.420 1.00 91.94 88 SER A O 1
ATOM 677 N N . GLU A 1 89 ? -4.529 4.432 -6.210 1.00 92.88 89 GLU A N 1
ATOM 678 C CA . GLU A 1 89 ? -3.108 4.505 -6.540 1.00 92.88 89 GLU A CA 1
ATOM 679 C C . GLU A 1 89 ? -2.258 4.908 -5.331 1.00 92.88 89 GLU A C 1
ATOM 681 O O . GLU A 1 89 ? -1.629 5.965 -5.295 1.00 92.88 89 GLU A O 1
ATOM 686 N N . LEU A 1 90 ? -2.236 4.046 -4.316 1.00 93.44 90 LEU A N 1
ATOM 687 C CA . LEU A 1 90 ? -1.550 4.340 -3.060 1.00 93.44 90 LEU A CA 1
ATOM 688 C C . LEU A 1 90 ? -0.023 4.321 -3.203 1.00 93.44 90 LEU A C 1
ATOM 690 O O . LEU A 1 90 ? 0.547 3.622 -4.046 1.00 93.44 90 LEU A O 1
ATOM 694 N N . TYR A 1 91 ? 0.637 5.098 -2.342 1.00 92.38 91 TYR A N 1
ATOM 695 C CA . TYR A 1 91 ? 2.086 5.243 -2.294 1.00 92.38 91 TYR A CA 1
ATOM 696 C C . TYR A 1 91 ? 2.583 5.205 -0.845 1.00 92.38 91 TYR A C 1
ATOM 698 O O . TYR A 1 91 ? 2.003 5.850 0.025 1.00 92.38 91 TYR A O 1
ATOM 706 N N . ASN A 1 92 ? 3.695 4.510 -0.586 1.00 91.00 92 ASN A N 1
ATOM 707 C CA . ASN A 1 92 ? 4.276 4.380 0.758 1.00 91.00 92 ASN A CA 1
ATOM 708 C C . ASN A 1 92 ? 4.606 5.730 1.422 1.00 91.00 92 ASN A C 1
ATOM 710 O O . ASN A 1 92 ? 4.651 5.808 2.648 1.00 91.00 92 ASN A O 1
ATOM 714 N N . VAL A 1 93 ? 4.795 6.808 0.650 1.00 91.81 93 VAL A N 1
ATOM 715 C CA . VAL A 1 93 ? 5.031 8.156 1.204 1.00 91.81 93 VAL A CA 1
ATOM 716 C C . VAL A 1 93 ? 3.835 8.691 2.000 1.00 91.81 93 VAL A C 1
ATOM 718 O O . VAL A 1 93 ? 4.018 9.551 2.857 1.00 91.81 93 VAL A O 1
ATOM 721 N N . TYR A 1 94 ? 2.629 8.163 1.768 1.00 95.62 94 TYR A N 1
ATOM 722 C CA . TYR A 1 94 ? 1.420 8.543 2.503 1.00 95.62 94 TYR A CA 1
ATOM 723 C C . TYR A 1 94 ? 1.367 7.950 3.917 1.00 95.62 94 TYR A C 1
ATOM 725 O O . TYR A 1 94 ? 0.526 8.344 4.728 1.00 95.62 94 TYR A O 1
ATOM 733 N N . PHE A 1 95 ? 2.263 7.015 4.253 1.00 95.38 95 PHE A N 1
ATOM 734 C CA . PHE A 1 95 ? 2.238 6.305 5.530 1.00 95.38 95 PHE A CA 1
ATOM 735 C C . PHE A 1 95 ? 2.334 7.245 6.738 1.00 95.38 95 PHE A C 1
ATOM 737 O O . PHE A 1 95 ? 1.538 7.124 7.667 1.00 95.38 95 PHE A O 1
ATOM 744 N N . THR A 1 96 ? 3.252 8.216 6.712 1.00 95.12 96 THR A N 1
ATOM 745 C CA . THR A 1 96 ? 3.462 9.148 7.833 1.00 95.12 96 THR A CA 1
ATOM 746 C C . THR A 1 96 ? 2.207 9.965 8.136 1.00 95.12 96 THR A C 1
ATOM 748 O O . THR A 1 96 ? 1.764 9.995 9.282 1.00 95.12 96 THR A O 1
ATOM 751 N N . ALA A 1 97 ? 1.603 10.584 7.118 1.00 97.69 97 ALA A N 1
ATOM 752 C CA . ALA A 1 97 ? 0.371 11.356 7.282 1.00 97.69 97 ALA A CA 1
ATOM 753 C C . ALA A 1 97 ? -0.804 10.466 7.718 1.00 97.69 97 ALA A C 1
ATOM 755 O O . ALA A 1 97 ? -1.588 10.860 8.574 1.00 97.69 97 ALA A O 1
ATOM 756 N N . SER A 1 98 ? -0.869 9.226 7.223 1.00 97.69 98 SER A N 1
ATOM 757 C CA . SER A 1 98 ? -1.904 8.262 7.618 1.00 97.69 98 SER A CA 1
ATOM 758 C C . SER A 1 98 ? -1.846 7.898 9.099 1.00 97.69 98 SER A C 1
ATOM 760 O O . SER A 1 98 ? -2.884 7.810 9.746 1.00 97.69 98 SER A O 1
ATOM 762 N N . ILE A 1 99 ? -0.650 7.715 9.672 1.00 97.19 99 ILE A N 1
ATOM 763 C CA . ILE A 1 99 ? -0.511 7.467 11.118 1.00 97.19 99 ILE A CA 1
ATOM 764 C C . ILE A 1 99 ? -1.103 8.627 11.921 1.00 97.19 99 ILE A C 1
ATOM 766 O O . ILE A 1 99 ? -1.819 8.394 12.895 1.00 97.19 99 ILE A O 1
ATOM 770 N N . LEU A 1 100 ? -0.798 9.864 11.523 1.00 97.88 100 LEU A N 1
ATOM 771 C CA . LEU A 1 100 ? -1.283 11.063 12.203 1.00 97.88 100 LEU A CA 1
ATOM 772 C C . LEU A 1 100 ? -2.800 11.188 12.090 1.00 97.88 100 LEU A C 1
ATOM 774 O O . LEU A 1 100 ? -3.462 11.384 13.107 1.00 97.88 100 LEU A O 1
ATOM 778 N N . GLU A 1 101 ? -3.347 10.973 10.893 1.00 97.94 101 GLU A N 1
ATOM 779 C CA . GLU A 1 101 ? -4.790 10.968 10.665 1.00 97.94 101 GLU A CA 1
ATOM 780 C C . GLU A 1 101 ? -5.493 9.946 11.570 1.00 97.94 101 GLU A C 1
ATOM 782 O O . GLU A 1 101 ? -6.413 10.294 12.310 1.00 97.94 101 GLU A O 1
ATOM 787 N N . TYR A 1 102 ? -5.022 8.694 11.594 1.00 97.06 102 TYR A N 1
ATOM 788 C CA . TYR A 1 102 ? -5.612 7.656 12.444 1.00 97.06 102 TYR A CA 1
ATOM 789 C C . TYR A 1 102 ? -5.420 7.913 13.946 1.00 97.06 102 TYR A C 1
ATOM 791 O O . TYR A 1 102 ? -6.162 7.351 14.754 1.00 97.06 102 TYR A O 1
ATOM 799 N N . ALA A 1 103 ? -4.454 8.750 14.328 1.00 96.06 103 ALA A N 1
ATOM 800 C CA . ALA A 1 103 ? -4.266 9.229 15.695 1.00 96.06 103 ALA A CA 1
ATOM 801 C C . ALA A 1 103 ? -5.114 10.476 16.027 1.00 96.06 103 ALA A C 1
ATOM 803 O O . ALA A 1 103 ? -5.087 10.935 17.170 1.00 96.06 103 ALA A O 1
ATOM 804 N N . GLY A 1 104 ? -5.859 11.030 15.062 1.00 96.31 104 GLY A N 1
ATOM 805 C CA . GLY A 1 104 ? -6.632 12.264 15.224 1.00 96.31 104 GLY A CA 1
ATOM 806 C C . GLY A 1 104 ? -5.766 13.526 15.307 1.00 96.31 104 GLY A C 1
ATOM 807 O O . GLY A 1 104 ? -6.177 14.513 15.916 1.00 96.31 104 GLY A O 1
ATOM 808 N N . ILE A 1 105 ? -4.557 13.484 14.745 1.00 97.81 105 ILE A N 1
ATOM 809 C CA . ILE A 1 105 ? -3.600 14.592 14.705 1.00 97.81 105 ILE A CA 1
ATOM 810 C C . ILE A 1 105 ? -3.640 15.220 13.309 1.00 97.81 105 ILE A C 1
ATOM 812 O O . ILE A 1 105 ? -3.646 14.508 12.306 1.00 97.81 105 ILE A O 1
ATOM 816 N N . ASP A 1 106 ? -3.640 16.553 13.244 1.00 97.56 106 ASP A N 1
ATOM 817 C CA . ASP A 1 106 ? -3.564 17.271 11.970 1.00 97.56 106 ASP A CA 1
ATOM 818 C C . ASP A 1 106 ? -2.258 16.940 11.227 1.00 97.56 106 ASP A C 1
ATOM 820 O O . ASP A 1 106 ? -1.164 16.995 11.792 1.00 97.56 106 ASP A O 1
ATOM 824 N N . HIS A 1 107 ? -2.390 16.597 9.949 1.00 98.00 107 HIS A N 1
ATOM 825 C CA . HIS A 1 107 ? -1.292 16.237 9.054 1.00 98.00 107 HIS A CA 1
ATOM 826 C C . HIS A 1 107 ? -1.235 17.129 7.811 1.00 98.00 107 HIS A C 1
ATOM 828 O O . HIS A 1 107 ? -0.459 16.841 6.901 1.00 98.00 107 HIS A O 1
ATOM 834 N N . SER A 1 108 ? -2.018 18.213 7.765 1.00 94.81 108 SER A N 1
ATOM 835 C CA . SER A 1 108 ? -2.127 19.096 6.597 1.00 94.81 108 SER A CA 1
ATOM 836 C C . SER A 1 108 ? -0.775 19.627 6.090 1.00 94.81 108 SER A C 1
ATOM 838 O O . SER A 1 108 ? -0.571 19.750 4.883 1.00 94.81 108 SER A O 1
ATOM 840 N N . GLU A 1 109 ? 0.185 19.867 6.989 1.00 95.06 109 GLU A N 1
ATOM 841 C CA . GLU A 1 109 ? 1.555 20.290 6.650 1.00 95.06 109 GLU A CA 1
ATOM 842 C C . GLU A 1 109 ? 2.535 19.127 6.398 1.00 95.06 109 GLU A C 1
ATOM 844 O O . GLU A 1 109 ? 3.652 19.342 5.928 1.00 95.06 109 GLU A O 1
ATOM 849 N N . LEU A 1 110 ? 2.147 17.893 6.730 1.00 93.69 110 LEU A N 1
ATOM 850 C CA . LEU A 1 110 ? 3.017 16.710 6.744 1.00 93.69 110 LEU A CA 1
ATOM 851 C C . LEU A 1 110 ? 2.728 15.724 5.610 1.00 93.69 110 LEU A C 1
ATOM 853 O O . LEU A 1 110 ? 3.522 14.811 5.377 1.00 93.69 110 LEU A O 1
ATOM 857 N N . GLY A 1 111 ? 1.640 15.933 4.872 1.00 94.69 111 GLY A N 1
ATOM 858 C CA . GLY A 1 111 ? 1.377 15.268 3.606 1.00 94.69 111 GLY A CA 1
ATOM 859 C C . GLY A 1 111 ? -0.025 14.688 3.496 1.00 94.69 111 GLY A C 1
ATOM 860 O O . GLY A 1 111 ? -0.905 14.921 4.321 1.00 94.69 111 GLY A O 1
ATOM 861 N N . VAL A 1 112 ? -0.194 13.920 2.426 1.00 96.75 112 VAL A N 1
ATOM 862 C CA . VAL A 1 112 ? -1.432 13.238 2.044 1.00 96.75 112 VAL A CA 1
ATOM 863 C C . VAL A 1 112 ? -1.502 11.892 2.754 1.00 96.75 112 VAL A C 1
ATOM 865 O O . VAL A 1 112 ? -0.532 11.132 2.710 1.00 96.75 112 VAL A O 1
ATOM 868 N N . SER A 1 113 ? -2.630 11.586 3.389 1.00 97.44 113 SER A N 1
ATOM 869 C CA . SER A 1 113 ? -2.887 10.267 3.966 1.00 97.44 113 SER A CA 1
ATOM 870 C C . SER A 1 113 ? -3.443 9.272 2.936 1.00 97.44 113 SER A C 1
ATOM 872 O O . SER A 1 113 ? -3.807 9.627 1.814 1.00 97.44 113 SER A O 1
ATOM 874 N N . TYR A 1 114 ? -3.562 7.995 3.311 1.00 96.62 114 TYR A N 1
ATOM 875 C CA . TYR A 1 114 ? -4.258 7.008 2.487 1.00 96.62 114 TYR A CA 1
ATOM 876 C C . TYR A 1 114 ? -5.731 7.374 2.286 1.00 96.62 114 TYR A C 1
ATOM 878 O O . TYR A 1 114 ? -6.224 7.257 1.167 1.00 96.62 114 TYR A O 1
ATOM 886 N N . ASN A 1 115 ? -6.432 7.844 3.324 1.00 95.81 115 ASN A N 1
ATOM 887 C CA . ASN A 1 115 ? -7.845 8.199 3.192 1.00 95.81 115 ASN A CA 1
ATOM 888 C C . ASN A 1 115 ? -8.032 9.442 2.314 1.00 95.81 115 ASN A C 1
ATOM 890 O O . ASN A 1 115 ? -8.981 9.466 1.531 1.00 95.81 115 ASN A O 1
ATOM 894 N N . ASP A 1 116 ? -7.130 10.428 2.385 1.00 96.62 116 ASP A N 1
ATOM 895 C CA . ASP A 1 116 ? -7.122 11.572 1.467 1.00 96.62 116 ASP A CA 1
ATOM 896 C C . ASP A 1 116 ? -6.979 11.101 0.020 1.00 96.62 116 ASP A C 1
ATOM 898 O O . ASP A 1 116 ? -7.767 11.484 -0.845 1.00 96.62 116 ASP A O 1
ATOM 902 N N . ALA A 1 117 ? -5.984 10.243 -0.237 1.00 95.56 117 ALA A N 1
ATOM 903 C CA . ALA A 1 117 ? -5.697 9.729 -1.568 1.00 95.56 117 ALA A CA 1
ATOM 904 C C . ALA A 1 117 ? -6.877 8.939 -2.146 1.00 95.56 117 ALA A C 1
ATOM 906 O O . ALA A 1 117 ? -7.219 9.131 -3.311 1.00 95.56 117 ALA A O 1
ATOM 907 N N . ILE A 1 118 ? -7.522 8.102 -1.327 1.00 94.75 118 ILE A N 1
ATOM 908 C CA . ILE A 1 118 ? -8.714 7.336 -1.711 1.00 94.75 118 ILE A CA 1
ATOM 909 C C . ILE A 1 118 ? -9.895 8.280 -1.967 1.00 94.75 118 ILE A C 1
ATOM 911 O O . ILE A 1 118 ? -10.524 8.216 -3.017 1.00 94.75 118 ILE A O 1
ATOM 915 N N . THR A 1 119 ? -10.194 9.178 -1.025 1.00 95.31 119 THR A N 1
ATOM 916 C CA . THR A 1 119 ? -11.395 10.033 -1.070 1.00 95.31 119 THR A CA 1
ATOM 917 C C . THR A 1 119 ? -11.338 11.053 -2.200 1.00 95.31 119 THR A C 1
ATOM 919 O O . THR A 1 119 ? -12.353 11.324 -2.837 1.00 95.31 119 THR A O 1
ATOM 922 N N . ALA A 1 120 ? -10.163 11.629 -2.450 1.00 95.56 120 ALA A N 1
ATOM 923 C CA . ALA A 1 120 ? -9.952 12.579 -3.535 1.00 95.56 120 ALA A CA 1
ATOM 924 C C . ALA A 1 120 ? -9.569 11.901 -4.863 1.00 95.56 120 ALA A C 1
ATOM 926 O O . ALA A 1 120 ? -9.281 12.607 -5.828 1.00 95.56 120 ALA A O 1
ATOM 927 N N . GLU A 1 121 ? -9.549 10.561 -4.911 1.00 94.44 121 GLU A N 1
ATOM 928 C CA . GLU A 1 121 ? -9.160 9.759 -6.078 1.00 94.44 121 GLU A CA 1
ATOM 929 C C . GLU A 1 121 ? -7.825 10.220 -6.693 1.00 94.44 121 GLU A C 1
ATOM 931 O O . GLU A 1 121 ? -7.680 10.361 -7.911 1.00 94.44 121 GLU A O 1
ATOM 936 N N . LEU A 1 122 ? -6.836 10.500 -5.836 1.00 93.75 122 LEU A N 1
ATOM 937 C CA . LEU A 1 122 ? -5.568 11.080 -6.265 1.00 93.75 122 LEU A CA 1
ATOM 938 C C . LEU A 1 122 ? -4.801 10.122 -7.179 1.00 93.75 122 LEU A C 1
ATOM 940 O O . LEU A 1 122 ? -4.574 8.956 -6.861 1.00 93.75 122 LEU A O 1
ATOM 944 N N . ARG A 1 123 ? -4.325 10.664 -8.301 1.00 90.44 123 ARG A N 1
ATOM 945 C CA . ARG A 1 123 ? -3.468 9.979 -9.274 1.00 90.44 123 ARG A CA 1
ATOM 946 C C . ARG A 1 123 ? -2.094 10.628 -9.233 1.00 90.44 123 ARG A C 1
ATOM 948 O O . ARG A 1 123 ? -1.821 11.588 -9.949 1.00 90.44 123 ARG A O 1
ATOM 955 N N . THR A 1 124 ? -1.268 10.163 -8.301 1.00 87.62 124 THR A N 1
ATOM 956 C CA . THR A 1 124 ? 0.088 10.688 -8.108 1.00 87.62 124 THR A CA 1
ATOM 957 C C . THR A 1 124 ? 1.090 9.786 -8.817 1.00 87.62 124 THR A C 1
ATOM 959 O O . THR A 1 124 ? 1.066 8.566 -8.634 1.00 87.62 124 THR A O 1
ATOM 962 N N . GLU A 1 125 ? 2.001 10.392 -9.584 1.00 91.69 125 GLU A N 1
ATOM 963 C CA . GLU A 1 125 ? 3.167 9.682 -10.117 1.00 91.69 125 GLU A CA 1
ATOM 964 C C . GLU A 1 125 ? 3.938 9.043 -8.955 1.00 91.69 125 GLU A C 1
ATOM 966 O O . GLU A 1 125 ? 4.378 9.718 -8.019 1.00 91.69 125 GLU A O 1
ATOM 971 N N . ARG A 1 126 ? 4.112 7.724 -9.019 1.00 94.00 126 ARG A N 1
ATOM 972 C CA . ARG A 1 126 ? 4.915 6.972 -8.052 1.00 94.00 126 ARG A CA 1
ATOM 973 C C . ARG A 1 126 ? 6.284 6.692 -8.636 1.00 94.00 126 ARG A C 1
ATOM 975 O O . ARG A 1 126 ? 6.420 6.471 -9.835 1.00 94.00 126 ARG A O 1
ATOM 982 N N . ILE A 1 127 ? 7.305 6.703 -7.784 1.00 92.38 127 ILE A N 1
ATOM 983 C CA . ILE A 1 127 ? 8.688 6.485 -8.206 1.00 92.38 127 ILE A CA 1
ATOM 984 C C . ILE A 1 127 ? 9.230 5.261 -7.484 1.00 92.38 127 ILE A C 1
ATOM 986 O O . ILE A 1 127 ? 9.327 5.254 -6.259 1.00 92.38 127 ILE A O 1
ATOM 990 N N . LEU A 1 128 ? 9.662 4.260 -8.246 1.00 91.06 128 LEU A N 1
ATOM 991 C CA . LEU A 1 128 ? 10.485 3.178 -7.721 1.00 91.06 128 LEU A CA 1
ATOM 992 C C . LEU A 1 128 ? 11.950 3.431 -8.079 1.00 91.06 128 LEU A C 1
ATOM 994 O O . LEU A 1 128 ? 12.313 3.610 -9.246 1.00 91.06 128 LEU A O 1
ATOM 998 N N . ARG A 1 129 ? 12.800 3.405 -7.050 1.00 87.44 129 ARG A N 1
ATOM 999 C CA . ARG A 1 129 ? 14.258 3.407 -7.178 1.00 87.44 129 ARG A CA 1
ATOM 1000 C C . ARG A 1 129 ? 14.786 2.050 -6.722 1.00 87.44 129 ARG A C 1
ATOM 1002 O O . ARG A 1 129 ? 14.795 1.794 -5.520 1.00 87.44 129 ARG A O 1
ATOM 1009 N N . PRO A 1 130 ? 15.185 1.172 -7.647 1.00 80.12 130 PRO A N 1
ATOM 1010 C CA . PRO A 1 130 ? 15.689 -0.140 -7.282 1.00 80.12 130 PRO A CA 1
ATOM 1011 C C . PRO A 1 130 ? 17.091 0.017 -6.673 1.00 80.12 130 PRO A C 1
ATOM 1013 O O . PRO A 1 130 ? 18.015 0.447 -7.363 1.00 80.12 130 PRO A O 1
ATOM 1016 N N . TYR A 1 131 ? 17.255 -0.288 -5.384 1.00 71.06 131 TYR A N 1
ATOM 1017 C CA . TYR A 1 131 ? 18.540 -0.229 -4.672 1.00 71.06 131 TYR A CA 1
ATOM 1018 C C . TYR A 1 131 ? 19.097 -1.627 -4.412 1.00 71.06 131 TYR A C 1
ATOM 1020 O O . TYR A 1 131 ? 18.336 -2.558 -4.151 1.00 71.06 131 TYR A O 1
ATOM 1028 N N . ASP A 1 132 ? 20.424 -1.767 -4.487 1.00 64.94 132 ASP A N 1
ATOM 1029 C CA . ASP A 1 132 ? 21.102 -3.019 -4.152 1.00 64.94 132 ASP A CA 1
ATOM 1030 C C . ASP A 1 132 ? 21.359 -3.068 -2.642 1.00 64.94 132 ASP A C 1
ATOM 1032 O O . ASP A 1 132 ? 22.155 -2.304 -2.094 1.00 64.94 132 ASP A O 1
ATOM 1036 N N . PHE A 1 133 ? 20.671 -3.981 -1.958 1.00 59.91 133 PHE A N 1
ATOM 1037 C CA . PHE A 1 133 ? 20.836 -4.208 -0.522 1.00 59.91 133 PHE A CA 1
ATOM 1038 C C . PHE A 1 133 ? 21.942 -5.230 -0.193 1.00 59.91 133 PHE A C 1
ATOM 1040 O O . PHE A 1 133 ? 22.157 -5.549 0.976 1.00 59.91 133 PHE A O 1
ATOM 1047 N N . GLY A 1 134 ? 22.708 -5.703 -1.186 1.00 56.81 134 GLY A N 1
ATOM 1048 C CA . GLY A 1 134 ? 23.833 -6.640 -1.057 1.00 56.81 134 GLY A CA 1
ATOM 1049 C C . GLY A 1 134 ? 25.094 -6.091 -0.369 1.00 56.81 134 GLY A C 1
ATOM 1050 O O . GLY A 1 134 ? 26.186 -6.614 -0.577 1.00 56.81 134 GLY A O 1
ATOM 1051 N N . GLY A 1 135 ? 24.976 -5.042 0.453 1.00 50.72 135 GLY A N 1
ATOM 1052 C CA . GLY A 1 135 ? 26.093 -4.429 1.186 1.00 50.72 135 GLY A CA 1
ATOM 1053 C C . GLY A 1 135 ? 26.775 -3.256 0.472 1.00 50.72 135 GLY A C 1
ATOM 1054 O O . GLY A 1 135 ? 27.762 -2.725 0.981 1.00 50.72 135 GLY A O 1
ATOM 1055 N N . HIS A 1 136 ? 26.236 -2.814 -0.666 1.00 52.34 136 HIS A N 1
ATOM 1056 C CA . HIS A 1 136 ? 26.682 -1.633 -1.403 1.00 52.34 136 HIS A CA 1
ATOM 1057 C C . HIS A 1 136 ? 25.563 -0.585 -1.467 1.00 52.34 136 HIS A C 1
ATOM 1059 O O . HIS A 1 136 ? 25.069 -0.261 -2.541 1.00 52.34 136 HIS A O 1
ATOM 1065 N N . TYR A 1 137 ? 25.204 -0.026 -0.304 1.00 54.00 137 TYR A N 1
ATOM 1066 C CA . TYR A 1 137 ? 24.151 0.994 -0.134 1.00 54.00 137 TYR A CA 1
ATOM 1067 C C . TYR A 1 137 ? 24.310 2.244 -1.018 1.00 54.00 137 TYR A C 1
ATOM 1069 O O . TYR A 1 137 ? 23.374 3.026 -1.167 1.00 54.00 137 TYR A O 1
ATOM 1077 N N . ASP A 1 138 ? 25.481 2.420 -1.625 1.00 58.09 138 ASP A N 1
ATOM 1078 C CA . ASP A 1 138 ? 25.815 3.564 -2.465 1.00 58.09 138 ASP A CA 1
ATOM 1079 C C . ASP A 1 138 ? 25.511 3.320 -3.955 1.00 58.09 138 ASP A C 1
ATOM 1081 O O . ASP A 1 138 ? 25.809 4.178 -4.789 1.00 58.09 138 ASP A O 1
ATOM 1085 N N . ARG A 1 139 ? 24.970 2.147 -4.327 1.00 62.25 139 ARG A N 1
ATOM 1086 C CA . ARG A 1 139 ? 24.714 1.787 -5.728 1.00 62.25 139 ARG A CA 1
ATOM 1087 C C . ARG A 1 139 ? 23.257 1.388 -5.949 1.00 62.25 139 ARG A C 1
ATOM 1089 O O . ARG A 1 139 ? 22.745 0.505 -5.260 1.00 62.25 139 ARG A O 1
ATOM 1096 N N . PRO A 1 140 ? 22.566 2.016 -6.914 1.00 66.31 140 PRO A N 1
ATOM 1097 C CA . PRO A 1 140 ? 21.255 1.537 -7.298 1.00 66.31 140 PRO A CA 1
ATOM 1098 C C . PRO A 1 140 ? 21.417 0.163 -7.968 1.00 66.31 140 PRO A C 1
ATOM 1100 O O . PRO A 1 140 ? 22.381 -0.067 -8.701 1.00 66.31 140 PRO A O 1
ATOM 1103 N N . ALA A 1 141 ? 20.495 -0.758 -7.693 1.00 71.44 141 ALA A N 1
ATOM 1104 C CA . ALA A 1 141 ? 20.514 -2.095 -8.283 1.00 71.44 141 ALA A CA 1
ATOM 1105 C C . ALA A 1 141 ? 20.262 -2.058 -9.793 1.00 71.44 141 ALA A C 1
ATOM 1107 O O . ALA A 1 141 ? 20.707 -2.950 -10.507 1.00 71.44 141 ALA A O 1
ATOM 1108 N N . LEU A 1 142 ? 19.584 -1.014 -10.277 1.00 80.25 142 LEU A N 1
ATOM 1109 C CA . LEU A 1 142 ? 19.455 -0.695 -11.696 1.00 80.25 142 LEU A CA 1
ATOM 1110 C C . LEU A 1 142 ? 19.892 0.761 -11.926 1.00 80.25 142 LEU A C 1
ATOM 1112 O O . LEU A 1 142 ? 19.662 1.605 -11.062 1.00 80.25 142 LEU A O 1
ATOM 1116 N N . PRO A 1 143 ? 20.472 1.116 -13.083 1.00 78.62 143 PRO A N 1
ATOM 1117 C CA . PRO A 1 143 ? 21.010 2.455 -13.335 1.00 78.62 143 PRO A CA 1
ATOM 1118 C C . PRO A 1 143 ? 19.930 3.510 -13.651 1.00 78.62 143 PRO A C 1
ATOM 1120 O O . PRO A 1 143 ? 20.163 4.445 -14.415 1.00 78.62 143 PRO A O 1
ATOM 1123 N N . GLY A 1 144 ? 18.722 3.378 -13.106 1.00 85.75 144 GLY A N 1
ATOM 1124 C CA . GLY A 1 144 ? 17.604 4.251 -13.435 1.00 85.75 144 GLY A CA 1
ATOM 1125 C C . GLY A 1 144 ? 16.446 4.173 -12.453 1.00 85.75 144 GLY A C 1
ATOM 1126 O O . GLY A 1 144 ? 16.523 3.537 -11.404 1.00 85.75 144 GLY A O 1
ATOM 1127 N N . VAL A 1 145 ? 15.366 4.862 -12.805 1.00 91.25 145 VAL A N 1
ATOM 1128 C CA . VAL A 1 145 ? 14.140 4.951 -12.007 1.00 91.25 145 VAL A CA 1
ATOM 1129 C C . VAL A 1 145 ? 12.940 4.542 -12.833 1.00 91.25 145 VAL A C 1
ATOM 1131 O O . VAL A 1 145 ? 12.891 4.801 -14.036 1.00 91.25 145 VAL A O 1
ATOM 1134 N N . TYR A 1 146 ? 11.968 3.936 -12.167 1.00 94.25 146 TYR A N 1
ATOM 1135 C CA . TYR A 1 146 ? 10.659 3.667 -12.738 1.00 94.25 146 TYR A CA 1
ATOM 1136 C C . TYR A 1 146 ? 9.684 4.732 -12.264 1.00 94.25 146 TYR A C 1
ATOM 1138 O O . TYR A 1 146 ? 9.584 4.984 -11.062 1.00 94.25 146 TYR A O 1
ATOM 1146 N N . ARG A 1 147 ? 8.983 5.351 -13.210 1.00 95.50 147 ARG A N 1
ATOM 1147 C CA . ARG A 1 147 ? 7.807 6.186 -12.960 1.00 95.50 147 ARG A CA 1
ATOM 1148 C C . ARG A 1 147 ? 6.572 5.349 -13.226 1.00 95.50 147 ARG A C 1
ATOM 1150 O O . ARG A 1 147 ? 6.501 4.687 -14.255 1.00 95.50 147 ARG A O 1
ATOM 1157 N N . ILE A 1 148 ? 5.636 5.354 -12.292 1.00 95.94 148 ILE A N 1
ATOM 1158 C CA . ILE A 1 148 ? 4.414 4.566 -12.365 1.00 95.94 148 ILE A CA 1
ATOM 1159 C C . ILE A 1 148 ? 3.239 5.534 -12.411 1.00 95.94 148 ILE A C 1
ATOM 1161 O O . ILE A 1 148 ? 2.993 6.263 -11.444 1.00 95.94 148 ILE A O 1
ATOM 1165 N N . ASN A 1 149 ? 2.533 5.522 -13.540 1.00 94.31 149 ASN A N 1
ATOM 1166 C CA . ASN A 1 149 ? 1.393 6.385 -13.834 1.00 94.31 149 ASN A CA 1
ATOM 1167 C C . ASN A 1 149 ? 0.190 5.508 -14.199 1.00 94.31 149 ASN A C 1
ATOM 1169 O O . ASN A 1 149 ? 0.147 4.974 -15.301 1.00 94.31 149 ASN A O 1
ATOM 1173 N N . GLY A 1 150 ? -0.777 5.338 -13.293 1.00 93.06 150 GLY A N 1
ATOM 1174 C CA . GLY A 1 150 ? -1.874 4.375 -13.465 1.00 93.06 150 GLY A CA 1
ATOM 1175 C C . GLY A 1 150 ? -1.794 3.190 -12.499 1.00 93.06 150 GLY A C 1
ATOM 1176 O O . GLY A 1 150 ? -1.049 3.203 -11.521 1.00 93.06 150 GLY A O 1
ATOM 1177 N N . ASN A 1 151 ? -2.551 2.121 -12.742 1.00 92.62 151 ASN A N 1
ATOM 1178 C CA . ASN A 1 151 ? -2.525 0.948 -11.867 1.00 92.62 151 ASN A CA 1
ATOM 1179 C C . ASN A 1 151 ? -1.122 0.308 -11.849 1.00 92.62 151 ASN A C 1
ATOM 1181 O O . ASN A 1 151 ? -0.627 -0.131 -12.885 1.00 92.62 151 ASN A O 1
ATOM 1185 N N . ALA A 1 152 ? -0.496 0.225 -10.670 1.00 94.00 152 ALA A N 1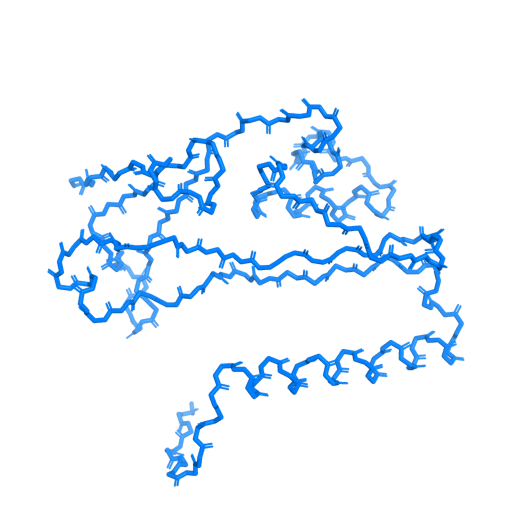
ATOM 1186 C CA . ALA A 1 152 ? 0.850 -0.325 -10.519 1.00 94.00 152 ALA A CA 1
ATOM 1187 C C . ALA A 1 152 ? 0.912 -1.839 -10.793 1.00 94.00 152 ALA A C 1
ATOM 1189 O O . ALA A 1 152 ? 1.984 -2.345 -11.110 1.00 94.00 152 ALA A O 1
ATOM 1190 N N . ALA A 1 153 ? -0.214 -2.552 -10.698 1.00 93.19 153 ALA A N 1
ATOM 1191 C CA . ALA A 1 153 ? -0.308 -3.964 -11.069 1.00 93.19 153 ALA A CA 1
ATOM 1192 C C . ALA A 1 153 ? -0.361 -4.193 -12.589 1.00 93.19 153 ALA A C 1
ATOM 1194 O O . ALA A 1 153 ? -0.280 -5.331 -13.039 1.00 93.19 153 ALA A O 1
ATOM 1195 N N . ASP A 1 154 ? -0.494 -3.130 -13.385 1.00 94.62 154 ASP A N 1
ATOM 1196 C CA . ASP A 1 154 ? -0.349 -3.184 -14.835 1.00 94.62 154 ASP A CA 1
ATOM 1197 C C . ASP A 1 154 ? 1.032 -2.639 -15.217 1.00 94.62 154 ASP A C 1
ATOM 1199 O O . ASP A 1 154 ? 1.283 -1.433 -15.178 1.00 94.62 154 ASP A O 1
ATOM 1203 N N . PHE A 1 155 ? 1.945 -3.537 -15.591 1.00 96.12 155 PHE A N 1
ATOM 1204 C CA . PHE A 1 155 ? 3.329 -3.182 -15.907 1.00 96.12 155 PHE A CA 1
ATOM 1205 C C . PHE A 1 155 ? 3.467 -2.260 -17.136 1.00 96.12 155 PHE A C 1
ATOM 1207 O O . PHE A 1 155 ? 4.507 -1.632 -17.317 1.00 96.12 155 PHE A O 1
ATOM 1214 N N . SER A 1 156 ? 2.423 -2.104 -17.961 1.00 96.44 156 SER A N 1
ATOM 1215 C CA . SER A 1 156 ? 2.424 -1.124 -19.059 1.00 96.44 156 SER A CA 1
ATOM 1216 C C . SER A 1 156 ? 2.383 0.331 -18.572 1.00 96.44 156 SER A C 1
ATOM 1218 O O . SER A 1 156 ? 2.806 1.227 -19.299 1.00 96.44 156 SER A O 1
ATOM 1220 N N . ASN A 1 157 ? 1.971 0.557 -17.319 1.00 96.00 157 ASN A N 1
ATOM 1221 C CA . ASN A 1 157 ? 1.985 1.862 -16.654 1.00 96.00 157 ASN A CA 1
ATOM 1222 C C . ASN A 1 157 ? 3.365 2.244 -16.085 1.00 96.00 157 ASN A C 1
ATOM 1224 O O . ASN A 1 157 ? 3.486 3.261 -15.397 1.00 96.00 157 ASN A O 1
ATOM 1228 N N . TRP A 1 158 ? 4.395 1.420 -16.312 1.00 96.69 158 TRP A N 1
ATOM 1229 C CA . TRP A 1 158 ? 5.735 1.606 -15.764 1.00 96.69 158 TRP A CA 1
ATOM 1230 C C . TRP A 1 158 ? 6.697 2.129 -16.830 1.00 96.69 158 TRP A C 1
ATOM 1232 O O . TRP A 1 158 ? 7.026 1.449 -17.801 1.00 96.69 158 TRP A O 1
ATOM 1242 N N . GLU A 1 159 ? 7.227 3.327 -16.608 1.00 95.56 159 GLU A N 1
ATOM 1243 C CA . GLU A 1 159 ? 8.165 3.985 -17.510 1.00 95.56 159 GLU A CA 1
ATOM 1244 C C . GLU A 1 159 ? 9.567 4.033 -16.903 1.00 95.56 159 GLU A C 1
ATOM 1246 O O . GLU A 1 159 ? 9.804 4.658 -15.866 1.00 95.56 159 GLU A O 1
ATOM 1251 N N . TYR A 1 160 ? 10.528 3.392 -17.569 1.00 93.19 160 TYR A N 1
ATOM 1252 C CA . TYR A 1 160 ? 11.922 3.396 -17.136 1.00 93.19 160 TYR A CA 1
ATOM 1253 C C . TYR A 1 160 ? 12.686 4.598 -17.692 1.00 93.19 160 TYR A C 1
ATOM 1255 O O . TYR A 1 160 ? 12.695 4.856 -18.894 1.00 93.19 160 TYR A O 1
ATOM 1263 N N . THR A 1 161 ? 13.403 5.305 -16.822 1.00 90.81 161 THR A N 1
ATOM 1264 C CA . THR A 1 161 ? 14.361 6.345 -17.207 1.00 90.81 161 THR A CA 1
ATOM 1265 C C . THR A 1 161 ? 15.727 6.027 -16.618 1.00 90.81 161 THR A C 1
ATOM 1267 O O . THR A 1 161 ? 15.903 6.054 -15.399 1.00 90.81 161 THR A O 1
ATOM 1270 N N . LYS A 1 162 ? 16.714 5.777 -17.485 1.00 86.44 162 LYS A N 1
ATOM 1271 C CA . LYS A 1 162 ? 18.117 5.642 -17.075 1.00 86.44 162 LYS A CA 1
ATOM 1272 C C . LYS A 1 162 ? 18.625 6.991 -16.552 1.00 86.44 162 LYS A C 1
ATOM 1274 O O . LYS A 1 162 ? 18.423 8.013 -17.208 1.00 86.44 162 LYS A O 1
ATOM 1279 N N . ILE A 1 163 ? 19.259 6.998 -15.384 1.00 80.12 163 ILE A N 1
ATOM 1280 C CA . ILE A 1 163 ? 19.883 8.192 -14.802 1.00 80.12 163 ILE A CA 1
ATOM 1281 C C . ILE A 1 163 ? 21.381 8.132 -15.121 1.00 80.12 163 ILE A C 1
ATOM 1283 O O . ILE A 1 163 ? 22.006 7.088 -14.944 1.00 80.12 163 ILE A O 1
ATOM 1287 N N . GLN A 1 164 ? 21.915 9.230 -15.667 1.00 60.91 164 GLN A N 1
ATOM 1288 C CA . GLN A 1 164 ? 23.338 9.388 -15.997 1.00 60.91 164 GLN A CA 1
ATOM 1289 C C . GLN A 1 164 ? 24.189 9.637 -14.754 1.00 60.91 164 GLN A C 1
ATOM 1291 O O . GLN A 1 164 ? 23.704 10.355 -13.850 1.00 60.91 164 GLN A O 1
#

pLDDT: mean 87.2, std 14.91, range [32.66, 98.5]